Protein AF-A0A026WXQ9-F1 (afdb_monomer_lite)

Radius of gyration: 18.45 Å; chains: 1; bounding box: 43×46×41 Å

Structure (mmCIF, N/CA/C/O backbone):
data_AF-A0A026WXQ9-F1
#
_entry.id   AF-A0A026WXQ9-F1
#
loop_
_atom_site.group_PDB
_atom_site.id
_atom_site.type_symbol
_atom_site.label_atom_id
_atom_site.label_alt_id
_atom_site.label_comp_id
_atom_site.label_asym_id
_atom_site.label_entity_id
_atom_site.label_seq_id
_atom_site.pdbx_PDB_ins_code
_atom_site.Cartn_x
_atom_site.Cartn_y
_atom_site.Cartn_z
_atom_site.occupancy
_atom_site.B_iso_or_equiv
_atom_site.auth_seq_id
_atom_site.auth_comp_id
_atom_site.auth_asym_id
_atom_site.auth_atom_id
_atom_site.pdbx_PDB_model_num
ATOM 1 N N . MET A 1 1 ? -6.675 -34.377 27.550 1.00 54.34 1 MET A N 1
ATOM 2 C CA . MET A 1 1 ? -6.260 -32.965 27.398 1.00 54.34 1 MET A CA 1
ATOM 3 C C . MET A 1 1 ? -6.908 -32.415 26.143 1.00 54.34 1 MET A C 1
ATOM 5 O O . MET A 1 1 ? -6.878 -33.100 25.129 1.00 54.34 1 MET A O 1
ATOM 9 N N . ARG A 1 2 ? -7.533 -31.238 26.216 1.00 63.88 2 ARG A N 1
ATOM 10 C CA . ARG A 1 2 ? -8.064 -30.528 25.047 1.00 63.88 2 ARG A CA 1
ATOM 11 C C . ARG A 1 2 ? -7.179 -29.309 24.829 1.00 63.88 2 ARG A C 1
ATOM 13 O O . ARG A 1 2 ? -7.099 -28.463 25.713 1.00 63.88 2 ARG A O 1
ATOM 20 N N . THR A 1 3 ? -6.494 -29.255 23.699 1.00 77.19 3 THR A N 1
ATOM 21 C CA . THR A 1 3 ? -5.690 -28.092 23.322 1.00 77.19 3 THR A CA 1
ATOM 22 C C . THR A 1 3 ? -6.606 -27.084 22.638 1.00 77.19 3 THR A C 1
ATOM 24 O O . THR A 1 3 ? -7.368 -27.459 21.747 1.00 77.19 3 THR A O 1
ATOM 27 N N . VAL A 1 4 ? -6.558 -25.825 23.071 1.00 82.06 4 VAL A N 1
ATOM 28 C CA . VAL A 1 4 ? -7.260 -24.712 22.422 1.00 82.06 4 VAL A CA 1
ATOM 29 C C . VAL A 1 4 ? -6.221 -23.873 21.695 1.00 82.06 4 VAL A C 1
ATOM 31 O O . VAL A 1 4 ? -5.266 -23.404 22.310 1.00 82.06 4 VAL A O 1
ATOM 34 N N . THR A 1 5 ? -6.404 -23.693 20.392 1.00 86.81 5 THR A N 1
ATOM 35 C CA . THR A 1 5 ? -5.557 -22.818 19.580 1.00 86.81 5 THR A CA 1
ATOM 36 C C . THR A 1 5 ? -6.087 -21.391 19.674 1.00 86.81 5 THR A C 1
ATOM 38 O O . THR A 1 5 ? -7.262 -21.154 19.398 1.00 86.81 5 THR A O 1
ATOM 41 N N . LYS A 1 6 ? -5.232 -20.441 20.070 1.00 86.38 6 LYS A N 1
ATOM 42 C CA . LYS A 1 6 ? -5.543 -19.006 20.075 1.00 86.38 6 LYS A CA 1
ATOM 43 C C . LYS A 1 6 ? -4.828 -18.338 18.906 1.00 86.38 6 LYS A C 1
ATOM 45 O O . LYS A 1 6 ? -3.603 -18.379 18.840 1.00 86.38 6 LYS A O 1
ATOM 50 N N . THR A 1 7 ? -5.588 -17.701 18.025 1.00 85.19 7 THR A N 1
ATOM 51 C CA . THR A 1 7 ? -5.036 -16.821 16.991 1.00 85.19 7 THR A CA 1
ATOM 52 C C . THR A 1 7 ? -4.792 -15.445 17.597 1.00 85.19 7 THR A C 1
ATOM 54 O O . THR A 1 7 ? -5.647 -14.919 18.310 1.00 85.19 7 THR A O 1
ATOM 57 N N . VAL A 1 8 ? -3.616 -14.880 17.343 1.00 88.81 8 VAL A N 1
ATOM 58 C CA . VAL A 1 8 ? -3.233 -13.534 17.779 1.00 88.81 8 VAL A CA 1
ATOM 59 C C . VAL A 1 8 ? -2.849 -12.750 16.533 1.00 88.81 8 VAL A C 1
ATOM 61 O O . VAL A 1 8 ? -2.199 -13.304 15.645 1.00 88.81 8 VAL A O 1
ATOM 64 N N . GLN A 1 9 ? -3.290 -11.497 16.451 1.00 83.12 9 GLN A N 1
ATOM 65 C CA . GLN A 1 9 ? -2.902 -10.608 15.364 1.00 83.12 9 GLN A CA 1
ATOM 66 C C . GLN A 1 9 ? -1.392 -10.358 15.423 1.00 83.12 9 GLN A C 1
ATOM 68 O O . GLN A 1 9 ? -0.819 -10.241 16.506 1.00 83.12 9 GLN A O 1
ATOM 73 N N . ASN A 1 10 ? -0.758 -10.328 14.257 1.00 90.00 10 ASN A N 1
ATOM 74 C CA . ASN A 1 10 ? 0.665 -10.070 14.104 1.00 90.00 10 ASN A CA 1
ATOM 75 C C . ASN A 1 10 ? 0.850 -9.002 13.023 1.00 90.00 10 ASN A C 1
ATOM 77 O O . ASN A 1 10 ? -0.013 -8.837 12.152 1.00 90.00 10 ASN A O 1
ATOM 81 N N . ASP A 1 11 ? 1.976 -8.307 13.069 1.00 90.12 11 ASP A N 1
ATOM 82 C CA . ASP A 1 11 ? 2.313 -7.307 12.071 1.00 90.12 11 ASP A CA 1
ATOM 83 C C . ASP A 1 11 ? 2.574 -8.004 10.737 1.00 90.12 11 ASP A C 1
ATOM 85 O O . ASP A 1 11 ? 3.394 -8.919 10.616 1.00 90.12 11 ASP A O 1
ATOM 89 N N . SER A 1 12 ? 1.811 -7.609 9.723 1.00 93.19 12 SER A N 1
ATOM 90 C CA . SER A 1 12 ? 1.849 -8.224 8.407 1.00 93.19 12 SER A CA 1
ATOM 91 C C . SER A 1 12 ? 1.516 -7.199 7.342 1.00 93.19 12 SER A C 1
ATOM 93 O O . SER A 1 12 ? 0.588 -6.413 7.507 1.00 93.19 12 SER A O 1
ATOM 95 N N . PHE A 1 13 ? 2.198 -7.283 6.198 1.00 91.81 13 PHE A N 1
ATOM 96 C CA . PHE A 1 13 ? 1.810 -6.543 4.996 1.00 91.81 13 PHE A CA 1
ATOM 97 C C . PHE A 1 13 ? 0.336 -6.781 4.635 1.00 91.81 13 PHE A C 1
ATOM 99 O O . PHE A 1 13 ? -0.350 -5.874 4.183 1.00 91.81 13 PHE A O 1
ATOM 106 N N . PHE A 1 14 ? -0.184 -7.986 4.884 1.00 93.06 14 PHE A N 1
ATOM 107 C CA . PHE A 1 14 ? -1.567 -8.321 4.552 1.00 93.06 14 PHE A CA 1
ATOM 108 C C . PHE A 1 14 ? -2.610 -7.620 5.436 1.00 93.06 14 PHE A C 1
ATOM 110 O O . PHE A 1 14 ? -3.781 -7.614 5.060 1.00 93.06 14 PHE A O 1
ATOM 117 N N . ASN A 1 15 ? -2.206 -6.974 6.540 1.00 92.06 15 ASN A N 1
ATOM 118 C CA . ASN A 1 15 ? -3.100 -6.109 7.318 1.00 92.06 15 ASN A CA 1
ATOM 119 C C . ASN A 1 15 ? -3.613 -4.931 6.472 1.00 92.06 15 ASN A C 1
ATOM 121 O O . ASN A 1 15 ? -4.729 -4.483 6.693 1.00 92.06 15 ASN A O 1
ATOM 125 N N . PHE A 1 16 ? -2.875 -4.529 5.430 1.00 93.31 16 PHE A N 1
ATOM 126 C CA . PHE A 1 16 ? -3.305 -3.543 4.433 1.00 93.31 16 PHE A CA 1
ATOM 127 C C . PHE A 1 16 ? -4.639 -3.896 3.746 1.00 93.31 16 PHE A C 1
ATOM 129 O O . PHE A 1 16 ? -5.404 -3.024 3.350 1.00 93.31 16 PHE A O 1
ATOM 136 N N . PHE A 1 17 ? -4.950 -5.190 3.599 1.00 93.00 17 PHE A N 1
ATOM 137 C CA . PHE A 1 17 ? -6.226 -5.645 3.028 1.00 93.00 17 PHE A CA 1
ATOM 138 C C . PHE A 1 17 ? -7.335 -5.790 4.078 1.00 93.00 17 PHE A C 1
ATOM 140 O O . PHE A 1 17 ? -8.434 -6.238 3.757 1.00 93.00 17 PHE A O 1
ATOM 147 N N . SER A 1 18 ? -7.041 -5.456 5.334 1.00 91.44 18 SER A N 1
ATOM 148 C CA . SER A 1 18 ? -7.966 -5.450 6.467 1.00 91.44 18 SER A CA 1
ATOM 149 C C . SER A 1 18 ? -7.970 -4.055 7.105 1.00 91.44 18 SER A C 1
ATOM 151 O O . SER A 1 18 ? -7.533 -3.920 8.250 1.00 91.44 18 SER A O 1
ATOM 153 N N . PRO A 1 19 ? -8.409 -3.017 6.365 1.00 88.12 19 PRO A N 1
ATOM 154 C CA . PRO A 1 19 ? -8.391 -1.647 6.864 1.00 88.12 19 PRO A CA 1
ATOM 155 C C . PRO A 1 19 ? -9.259 -1.508 8.125 1.00 88.12 19 PRO A C 1
ATOM 157 O O . PRO A 1 19 ? -10.198 -2.294 8.321 1.00 88.12 19 PRO A O 1
ATOM 160 N N . PRO A 1 20 ? -8.973 -0.516 8.985 1.00 86.56 20 PRO A N 1
ATOM 161 C CA . PRO A 1 20 ? -9.774 -0.268 10.174 1.00 86.56 20 PRO A CA 1
ATOM 162 C C . PRO A 1 20 ? -11.216 0.115 9.802 1.00 86.56 20 PRO A C 1
ATOM 164 O O . PRO A 1 20 ? -11.480 0.688 8.743 1.00 86.56 20 PRO A O 1
ATOM 167 N N . ASN A 1 21 ? -12.164 -0.212 10.685 1.00 84.00 21 ASN A N 1
ATOM 168 C CA . ASN A 1 21 ? -13.565 0.151 10.487 1.00 84.00 21 ASN A CA 1
ATOM 169 C C . ASN A 1 21 ? -13.748 1.657 10.676 1.00 84.00 21 ASN A C 1
ATOM 171 O O . ASN A 1 21 ? -13.414 2.197 11.728 1.00 84.00 21 ASN A O 1
ATOM 175 N N . VAL A 1 22 ? -14.340 2.300 9.676 1.00 84.38 22 VAL A N 1
ATOM 176 C CA . VAL A 1 22 ? -14.734 3.708 9.727 1.00 84.38 22 VAL A CA 1
ATOM 177 C C . VAL A 1 22 ? -16.222 3.768 10.088 1.00 84.38 22 VAL A C 1
ATOM 179 O O . VAL A 1 22 ? -16.994 2.978 9.540 1.00 84.38 22 VAL A O 1
ATOM 182 N N . PRO A 1 23 ? -16.650 4.647 11.009 1.00 83.12 23 PRO A N 1
ATOM 183 C CA . PRO A 1 23 ? -18.064 4.884 11.261 1.00 83.12 23 PRO A CA 1
ATOM 184 C C . PRO A 1 23 ? -18.789 5.317 9.978 1.00 83.12 23 PRO A C 1
ATOM 186 O O . PRO A 1 23 ? -18.254 6.098 9.195 1.00 83.12 23 PRO A O 1
ATOM 189 N N . ASP A 1 24 ? -20.024 4.851 9.782 1.00 81.94 24 ASP A N 1
ATOM 190 C CA . ASP A 1 24 ? -20.866 5.289 8.653 1.00 81.94 24 ASP A CA 1
ATOM 191 C C . ASP A 1 24 ? -21.328 6.753 8.795 1.00 81.94 24 ASP A C 1
ATOM 193 O O . ASP A 1 24 ? -21.728 7.386 7.817 1.00 81.94 24 ASP A O 1
ATOM 197 N N . ASP A 1 25 ? -21.305 7.284 10.020 1.00 86.81 25 ASP A N 1
ATOM 198 C CA . ASP A 1 25 ? -21.642 8.673 10.312 1.00 86.81 25 ASP A CA 1
ATOM 199 C C . ASP A 1 25 ? -20.451 9.581 9.990 1.00 86.81 25 ASP A C 1
ATOM 201 O O . ASP A 1 25 ? -19.412 9.526 10.647 1.00 86.81 25 ASP A O 1
ATOM 205 N N . SER A 1 26 ? -20.615 10.436 8.981 1.00 73.69 26 SER A N 1
ATOM 206 C CA . SER A 1 26 ? -19.583 11.373 8.533 1.00 73.69 26 SER A CA 1
ATOM 207 C C . SER A 1 26 ? -19.226 12.448 9.561 1.00 73.69 26 SER A C 1
ATOM 209 O O . SER A 1 26 ? -18.22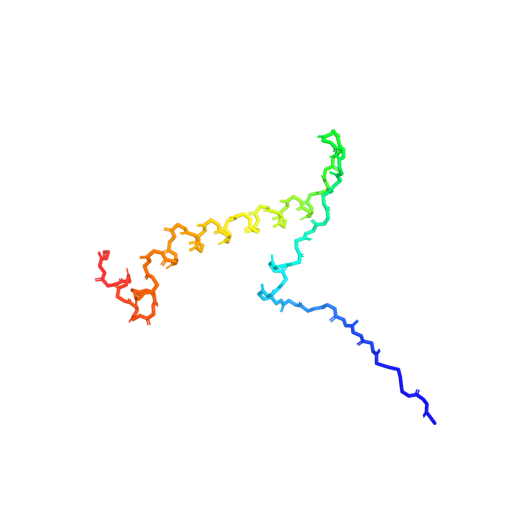1 13.129 9.373 1.00 73.69 26 SER A O 1
ATOM 211 N N . GLU A 1 27 ? -20.045 12.636 10.602 1.00 76.31 27 GLU A N 1
ATOM 212 C CA . GLU A 1 27 ? -19.755 13.564 11.704 1.00 76.31 27 GLU A CA 1
ATOM 213 C C . GLU A 1 27 ? -19.182 12.866 12.948 1.00 76.31 27 GLU A C 1
ATOM 215 O O . GLU A 1 27 ? -18.882 13.533 13.938 1.00 76.31 27 GLU A O 1
ATOM 220 N N . ALA A 1 28 ? -19.008 11.540 12.921 1.00 81.25 28 ALA A N 1
ATOM 221 C CA . ALA A 1 28 ? -18.360 10.831 14.015 1.00 81.25 28 ALA A CA 1
ATOM 222 C C . ALA A 1 28 ? -16.840 11.040 13.972 1.00 81.25 28 ALA A C 1
ATOM 224 O O . ALA A 1 28 ? -16.181 10.726 12.978 1.00 81.25 28 ALA A O 1
ATOM 225 N N . ASP A 1 29 ? -16.281 11.527 15.080 1.00 80.62 29 ASP A N 1
ATOM 226 C CA . ASP A 1 29 ? -14.837 11.664 15.242 1.00 80.62 29 ASP A CA 1
ATOM 227 C C . ASP A 1 29 ? -14.158 10.286 15.210 1.00 80.62 29 ASP A C 1
ATOM 229 O O . ASP A 1 29 ? -14.518 9.369 15.956 1.00 80.62 29 ASP A O 1
ATOM 233 N N . LEU A 1 30 ? -13.146 10.155 14.351 1.00 85.44 30 LEU A N 1
ATOM 234 C CA . LEU A 1 30 ? -12.221 9.028 14.373 1.00 85.44 30 LEU A CA 1
ATOM 235 C C . LEU A 1 30 ? -11.218 9.221 15.507 1.00 85.44 30 LEU A C 1
ATOM 237 O O . LEU A 1 30 ? -10.723 10.326 15.729 1.00 85.44 30 LEU A O 1
ATOM 241 N N . ASP A 1 31 ? -10.884 8.140 16.208 1.00 89.94 31 ASP A N 1
ATOM 242 C CA . ASP A 1 31 ? -9.764 8.179 17.137 1.00 89.94 31 ASP A CA 1
ATOM 243 C C . ASP A 1 31 ? -8.436 8.381 16.382 1.00 89.94 31 ASP A C 1
ATOM 245 O O . ASP A 1 31 ? -8.296 8.037 15.203 1.00 89.94 31 ASP A O 1
ATOM 249 N N . GLU A 1 32 ? -7.458 8.967 17.074 1.00 90.62 32 GLU A N 1
ATOM 250 C CA . GLU A 1 32 ? -6.165 9.345 16.496 1.00 90.62 32 GLU A CA 1
ATOM 251 C C . GLU A 1 32 ? -5.416 8.141 15.901 1.00 90.62 32 GLU A C 1
ATOM 253 O O . GLU A 1 32 ? -4.810 8.265 14.833 1.00 90.62 32 GLU A O 1
ATOM 258 N N . ASP A 1 33 ? -5.515 6.966 16.533 1.00 90.25 33 ASP A N 1
ATOM 259 C CA . ASP A 1 33 ? -4.853 5.745 16.069 1.00 90.25 33 ASP A CA 1
ATOM 260 C C . ASP A 1 33 ? -5.475 5.259 14.751 1.00 90.25 33 ASP A C 1
ATOM 262 O O . ASP A 1 33 ? -4.758 4.967 13.788 1.00 90.25 33 ASP A O 1
ATOM 266 N N . THR A 1 34 ? -6.808 5.235 14.659 1.00 89.94 34 THR A N 1
ATOM 267 C CA . THR A 1 34 ? -7.523 4.898 13.419 1.00 89.94 34 THR A CA 1
ATOM 268 C C . THR A 1 34 ? -7.184 5.879 12.295 1.00 89.94 34 THR A C 1
ATOM 270 O O . THR A 1 34 ? -6.932 5.459 11.162 1.00 89.94 34 THR A O 1
ATOM 273 N N . GLN A 1 35 ? -7.116 7.181 12.587 1.00 90.94 35 GLN A N 1
ATOM 274 C CA . GLN A 1 35 ? -6.740 8.189 11.595 1.00 90.94 35 GLN A CA 1
ATOM 275 C C . GLN A 1 35 ? -5.292 8.010 11.107 1.00 90.94 35 GLN A C 1
ATOM 277 O O . GLN A 1 35 ? -5.022 8.132 9.906 1.00 90.94 35 GLN A O 1
ATOM 282 N N . ALA A 1 36 ? -4.361 7.695 12.010 1.00 91.25 36 ALA A N 1
ATOM 283 C CA . ALA A 1 36 ? -2.970 7.423 11.663 1.00 91.25 36 ALA A CA 1
ATOM 284 C C . ALA A 1 36 ? -2.839 6.177 10.770 1.00 91.25 36 ALA A C 1
ATOM 286 O O . ALA A 1 36 ? -2.130 6.215 9.761 1.00 91.25 36 ALA A O 1
ATOM 287 N N . LEU A 1 37 ? -3.572 5.103 11.086 1.00 91.81 37 LEU A N 1
ATOM 288 C CA . LEU A 1 37 ? -3.604 3.880 10.279 1.00 91.81 37 LEU A CA 1
ATOM 289 C C . LEU A 1 37 ? -4.138 4.143 8.868 1.00 91.81 37 LEU A C 1
ATOM 291 O O . LEU A 1 37 ? -3.478 3.794 7.894 1.00 91.81 37 LEU A O 1
ATOM 295 N N . LEU A 1 38 ? -5.276 4.830 8.745 1.00 92.75 38 LEU A N 1
ATOM 296 C CA . LEU A 1 38 ? -5.858 5.173 7.442 1.00 92.75 38 LEU A CA 1
ATOM 297 C C . LEU A 1 38 ? -4.936 6.063 6.604 1.00 92.75 38 LEU A C 1
ATOM 299 O O . LEU A 1 38 ? -4.859 5.908 5.385 1.00 92.75 38 LEU A O 1
ATOM 303 N N . THR A 1 39 ? -4.224 6.989 7.251 1.00 92.94 39 THR A N 1
ATOM 304 C CA . THR A 1 39 ? -3.232 7.835 6.576 1.00 92.94 39 THR A CA 1
ATOM 305 C C . THR A 1 39 ? -2.092 6.982 6.023 1.00 92.94 39 THR A C 1
ATOM 307 O O . THR A 1 39 ? -1.737 7.118 4.852 1.00 92.94 39 THR A O 1
ATOM 310 N N . SER A 1 40 ? -1.570 6.052 6.826 1.00 93.62 40 SER A N 1
ATOM 311 C CA . SER A 1 40 ? -0.524 5.125 6.389 1.00 93.62 40 SER A CA 1
ATOM 312 C C . SER A 1 40 ? -0.994 4.224 5.241 1.00 93.62 40 SER A C 1
ATOM 314 O O . SER A 1 40 ? -0.288 4.089 4.238 1.00 93.62 40 SER A O 1
ATOM 316 N N . ASP A 1 41 ? -2.211 3.679 5.324 1.00 94.81 41 ASP A N 1
ATOM 317 C CA . ASP A 1 41 ? -2.809 2.872 4.257 1.00 94.81 41 ASP A CA 1
ATOM 318 C C . ASP A 1 41 ? -2.942 3.679 2.958 1.00 94.81 41 ASP A C 1
ATOM 320 O O . ASP A 1 41 ? -2.594 3.203 1.871 1.00 94.81 41 ASP A O 1
ATOM 324 N N . PHE A 1 42 ? -3.383 4.936 3.043 1.00 94.50 42 PHE A N 1
ATOM 325 C CA . PHE A 1 42 ? -3.456 5.805 1.873 1.00 94.50 42 PHE A CA 1
ATOM 326 C C . PHE A 1 42 ? -2.077 6.030 1.243 1.00 94.50 42 PHE A C 1
ATOM 328 O O . PHE A 1 42 ? -1.932 5.890 0.027 1.00 94.50 42 PHE A O 1
ATOM 335 N N . GLU A 1 43 ? -1.056 6.339 2.044 1.00 96.31 43 GLU A N 1
ATOM 336 C CA . GLU A 1 43 ? 0.311 6.558 1.563 1.00 96.31 43 GLU A CA 1
ATOM 337 C C . GLU A 1 43 ? 0.884 5.315 0.872 1.00 96.31 43 GLU A C 1
ATOM 339 O O . GLU A 1 43 ? 1.417 5.414 -0.239 1.00 96.31 43 GLU A O 1
ATOM 344 N N . ILE A 1 44 ? 0.726 4.137 1.483 1.00 95.69 44 ILE A N 1
ATOM 345 C CA . ILE A 1 44 ? 1.180 2.858 0.922 1.00 95.69 44 ILE A CA 1
ATOM 346 C C . ILE A 1 44 ? 0.447 2.568 -0.390 1.00 95.69 44 ILE A C 1
ATOM 348 O O . ILE A 1 44 ? 1.082 2.285 -1.411 1.00 95.69 44 ILE A O 1
ATOM 352 N N . GLY A 1 45 ? -0.884 2.673 -0.394 1.00 96.94 45 GLY A N 1
ATOM 353 C CA . GLY A 1 45 ? -1.705 2.422 -1.576 1.00 96.94 45 GLY A CA 1
ATOM 354 C C . GLY A 1 45 ? -1.378 3.378 -2.721 1.00 96.94 45 GLY A C 1
ATOM 355 O O . GLY A 1 45 ? -1.215 2.953 -3.869 1.00 96.94 45 GLY A O 1
ATOM 356 N N . HIS A 1 46 ? -1.205 4.662 -2.407 1.00 97.62 46 HIS A N 1
ATOM 357 C CA . HIS A 1 46 ? -0.796 5.683 -3.362 1.00 97.62 46 HIS A CA 1
ATOM 358 C C . HIS A 1 46 ? 0.595 5.391 -3.932 1.00 97.62 46 HIS A C 1
ATOM 360 O O . HIS A 1 46 ? 0.784 5.436 -5.148 1.00 97.62 46 HIS A O 1
ATOM 366 N N . TYR A 1 47 ? 1.562 5.023 -3.089 1.00 96.88 47 TYR A N 1
ATOM 367 C CA . TYR A 1 47 ? 2.909 4.675 -3.533 1.00 96.88 47 TYR A CA 1
ATOM 368 C C . TYR A 1 47 ? 2.904 3.447 -4.452 1.00 96.88 47 TYR A C 1
ATOM 370 O O . TYR A 1 47 ? 3.527 3.461 -5.516 1.00 96.88 47 TYR A O 1
ATOM 378 N N . ILE A 1 48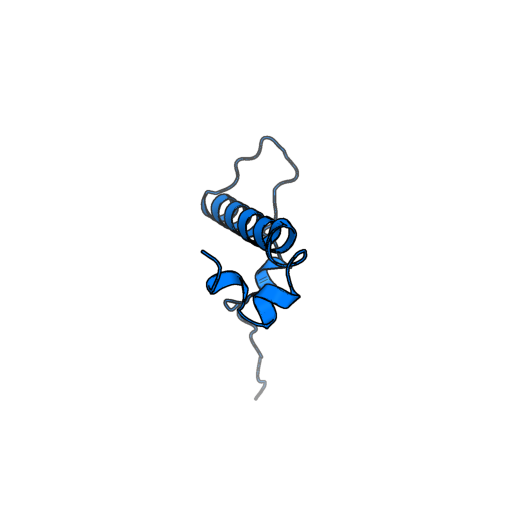 ? 2.163 2.394 -4.096 1.00 96.88 48 ILE A N 1
ATOM 379 C CA . ILE A 1 48 ? 2.042 1.204 -4.942 1.00 96.88 48 ILE A CA 1
ATOM 380 C C . ILE A 1 48 ? 1.436 1.580 -6.299 1.00 96.88 48 ILE A C 1
ATOM 382 O O . ILE A 1 48 ? 1.995 1.226 -7.339 1.00 96.88 48 ILE A O 1
ATOM 386 N N . ARG A 1 49 ? 0.333 2.333 -6.298 1.00 97.62 49 ARG A N 1
ATOM 387 C CA . ARG A 1 49 ? -0.396 2.732 -7.507 1.00 97.62 49 ARG A CA 1
ATOM 388 C C . ARG A 1 49 ? 0.418 3.642 -8.426 1.00 97.62 49 ARG A C 1
ATOM 390 O O . ARG A 1 49 ? 0.472 3.389 -9.624 1.00 97.62 49 ARG A O 1
ATOM 397 N N . GLU A 1 50 ? 1.016 4.698 -7.888 1.00 97.69 50 GLU A N 1
ATOM 398 C CA . GLU A 1 50 ? 1.649 5.752 -8.692 1.00 97.69 50 GLU A CA 1
ATOM 399 C C . GLU A 1 50 ? 3.126 5.468 -8.979 1.00 97.69 50 GLU A C 1
ATOM 401 O O . GLU A 1 50 ? 3.681 5.960 -9.962 1.00 97.69 50 GLU A O 1
ATOM 406 N N . ARG A 1 51 ? 3.795 4.675 -8.131 1.00 94.50 51 ARG A N 1
ATOM 407 C CA . ARG A 1 51 ? 5.237 4.432 -8.248 1.00 94.50 51 ARG A CA 1
ATOM 408 C C . ARG A 1 51 ? 5.590 2.995 -8.590 1.00 94.50 51 ARG A C 1
ATOM 410 O O . ARG A 1 51 ? 6.325 2.822 -9.564 1.00 94.50 51 ARG A O 1
ATOM 417 N N . ILE A 1 52 ? 5.106 2.012 -7.825 1.00 95.31 52 ILE A N 1
ATOM 418 C CA . ILE A 1 52 ? 5.487 0.598 -8.002 1.00 95.31 52 ILE A CA 1
ATOM 419 C C . ILE A 1 52 ? 4.877 0.024 -9.278 1.00 95.31 52 ILE A C 1
ATOM 421 O O . ILE A 1 52 ? 5.617 -0.395 -10.161 1.00 95.31 52 ILE A O 1
ATOM 425 N N . VAL A 1 53 ? 3.546 0.029 -9.408 1.00 97.69 53 VAL A N 1
ATOM 426 C CA . VAL A 1 53 ? 2.834 -0.624 -10.520 1.00 97.69 53 VAL A CA 1
ATOM 427 C C . VAL A 1 53 ? 3.313 -0.129 -11.895 1.00 97.69 53 VAL A C 1
ATOM 429 O O . VAL A 1 53 ? 3.642 -0.974 -12.729 1.00 97.69 53 VAL A O 1
ATOM 432 N N . PRO A 1 54 ? 3.460 1.187 -12.157 1.00 97.75 54 PRO A N 1
ATOM 433 C CA . PRO A 1 54 ? 3.875 1.672 -13.476 1.00 97.75 54 PRO A CA 1
ATOM 434 C C . PRO A 1 54 ? 5.333 1.347 -13.828 1.00 97.75 54 PRO A C 1
ATOM 436 O O . PRO A 1 54 ? 5.707 1.368 -14.997 1.00 97.75 54 PRO A O 1
ATOM 439 N N . ARG A 1 55 ? 6.177 1.077 -12.824 1.00 95.31 55 ARG A N 1
ATOM 440 C CA . ARG A 1 55 ? 7.629 0.883 -12.975 1.00 95.31 55 ARG A CA 1
ATOM 441 C C . ARG A 1 55 ? 8.095 -0.432 -12.358 1.00 95.31 55 ARG A C 1
ATOM 443 O O . ARG A 1 55 ? 9.254 -0.544 -11.970 1.00 95.31 55 ARG A O 1
ATOM 450 N N . ALA A 1 56 ? 7.214 -1.428 -12.281 1.00 96.19 56 ALA A N 1
ATOM 451 C CA . ALA A 1 56 ? 7.454 -2.660 -11.530 1.00 96.19 56 ALA A CA 1
ATOM 452 C C . ALA A 1 56 ? 8.753 -3.363 -11.949 1.00 96.19 56 ALA A C 1
ATOM 454 O O . ALA A 1 56 ? 9.485 -3.857 -11.099 1.00 96.19 56 ALA A O 1
ATOM 455 N N . VAL A 1 57 ? 9.077 -3.334 -13.248 1.00 95.94 57 VAL A N 1
ATOM 456 C CA . VAL A 1 57 ? 10.329 -3.891 -13.777 1.00 95.94 57 VAL A CA 1
ATOM 457 C C . VAL A 1 57 ? 11.550 -3.161 -13.215 1.00 95.94 57 VAL A C 1
ATOM 459 O O . VAL A 1 57 ? 12.471 -3.828 -12.773 1.00 95.94 57 VAL A O 1
ATOM 462 N N . LEU A 1 58 ? 11.539 -1.826 -13.150 1.00 94.62 58 LEU A N 1
ATOM 463 C CA . LEU A 1 58 ? 12.660 -1.039 -12.616 1.00 94.62 58 LEU A CA 1
ATOM 464 C C . LEU A 1 58 ? 12.857 -1.257 -11.111 1.00 94.62 58 LEU A C 1
ATOM 466 O O . LEU A 1 58 ? 13.986 -1.286 -10.634 1.00 94.62 58 LEU A O 1
ATOM 470 N N . TYR A 1 59 ? 11.764 -1.426 -10.360 1.00 93.25 59 TYR A N 1
ATOM 471 C CA . TYR A 1 59 ? 11.832 -1.792 -8.942 1.00 93.25 59 TYR A CA 1
ATOM 472 C C . TYR A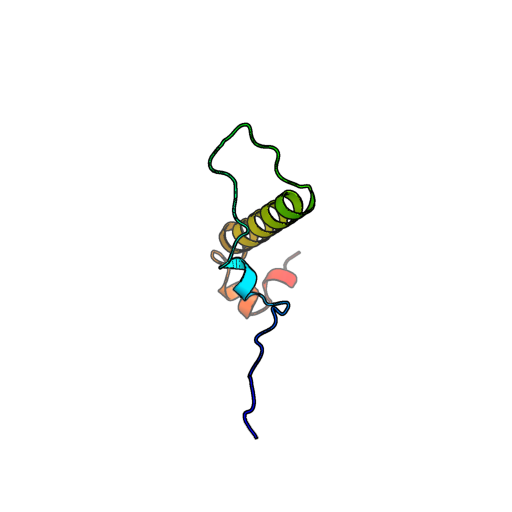 1 59 ? 12.325 -3.231 -8.743 1.00 93.25 59 TYR A C 1
ATOM 474 O O . TYR A 1 59 ? 13.025 -3.503 -7.775 1.00 93.25 59 TYR A O 1
ATOM 482 N N . TYR A 1 60 ? 11.988 -4.145 -9.658 1.00 94.12 60 TYR A N 1
ATOM 483 C CA . TYR A 1 60 ? 12.469 -5.525 -9.629 1.00 94.12 60 TYR A CA 1
ATOM 484 C C . TYR A 1 60 ? 13.959 -5.632 -9.980 1.00 94.12 60 TYR A C 1
ATOM 486 O O . TYR A 1 60 ? 14.682 -6.389 -9.337 1.00 94.12 60 TYR A O 1
ATOM 494 N N . THR A 1 61 ? 14.422 -4.886 -10.987 1.00 95.00 61 THR A N 1
ATOM 495 C CA . THR A 1 61 ? 15.826 -4.904 -11.425 1.00 95.00 61 THR A CA 1
ATOM 496 C C . THR A 1 61 ? 16.737 -4.030 -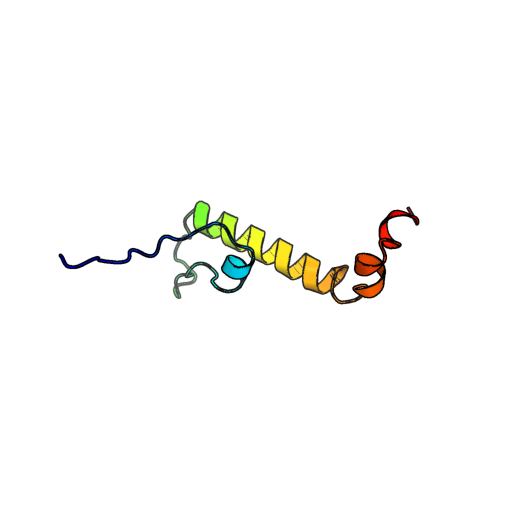10.564 1.00 95.00 61 THR A C 1
ATOM 498 O O . THR A 1 61 ? 17.945 -4.245 -10.566 1.00 95.00 61 THR A O 1
ATOM 501 N N . GLY A 1 62 ? 16.180 -3.072 -9.814 1.00 90.25 62 GLY A N 1
ATOM 502 C CA . GLY A 1 62 ? 16.934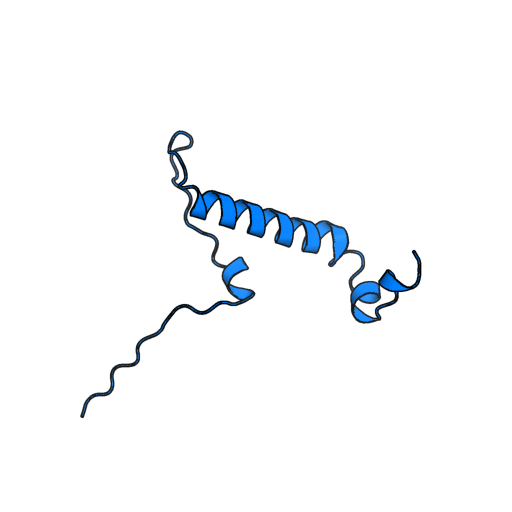 -2.107 -9.005 1.00 90.25 62 GLY A CA 1
ATOM 503 C C . GLY A 1 62 ? 17.430 -0.887 -9.790 1.00 90.25 62 GLY A C 1
ATOM 504 O O . GLY A 1 62 ? 18.015 0.022 -9.208 1.00 90.25 62 GLY A O 1
ATOM 505 N N . ASP A 1 63 ? 17.147 -0.810 -11.093 1.00 87.06 63 ASP A N 1
ATOM 506 C CA . ASP A 1 63 ? 17.622 0.265 -11.978 1.00 87.06 63 ASP A CA 1
ATOM 507 C C . ASP A 1 63 ? 17.062 1.651 -11.613 1.00 87.06 63 ASP A C 1
ATOM 509 O O . ASP A 1 63 ? 17.579 2.673 -12.061 1.00 87.06 63 ASP A O 1
ATOM 513 N N . PHE A 1 64 ? 16.014 1.708 -10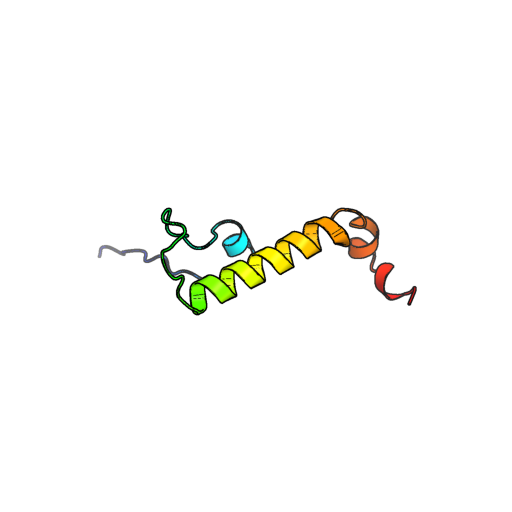.783 1.00 75.62 64 PHE A N 1
ATOM 514 C CA . PHE A 1 64 ? 15.447 2.963 -10.289 1.00 75.62 64 PHE A CA 1
ATOM 515 C C . PHE A 1 64 ? 16.419 3.762 -9.397 1.00 75.62 64 PHE A C 1
ATOM 517 O O . PHE A 1 64 ? 16.329 4.988 -9.369 1.00 75.62 64 PHE A O 1
ATOM 524 N N . GLU A 1 65 ? 17.357 3.107 -8.699 1.00 65.31 65 GLU A N 1
ATOM 525 C CA . GLU A 1 65 ? 18.319 3.783 -7.808 1.00 65.31 65 GLU A CA 1
ATOM 526 C C . GLU A 1 65 ? 19.575 4.300 -8.532 1.00 65.31 65 GLU A C 1
ATOM 528 O O . GLU A 1 65 ? 20.261 5.177 -8.017 1.00 65.31 65 GLU A O 1
ATOM 533 N N . PHE A 1 66 ? 19.869 3.817 -9.744 1.00 59.88 66 PHE A N 1
ATOM 534 C CA . PHE A 1 66 ? 21.113 4.136 -10.463 1.00 59.88 66 PHE A CA 1
ATOM 535 C C . PHE A 1 66 ? 21.023 5.357 -11.396 1.00 59.88 66 PHE A C 1
ATOM 537 O O . PHE A 1 66 ? 21.995 5.681 -12.077 1.00 59.88 66 PHE A O 1
ATOM 544 N N . GLY A 1 67 ? 19.868 6.026 -11.453 1.00 55.44 67 GLY A N 1
ATOM 545 C CA . GLY A 1 67 ? 19.587 7.117 -12.395 1.00 55.44 67 GLY A CA 1
ATOM 546 C C . GLY A 1 67 ? 19.296 8.488 -11.774 1.00 55.44 67 GLY A C 1
ATOM 547 O O . GLY A 1 67 ? 18.749 9.333 -12.483 1.00 55.44 67 GLY A O 1
ATOM 548 N N . ALA A 1 68 ? 19.601 8.697 -10.487 1.00 48.94 68 ALA A N 1
ATOM 549 C CA . ALA A 1 68 ? 19.454 9.982 -9.790 1.00 48.94 68 ALA A CA 1
ATOM 550 C C . ALA A 1 68 ? 20.804 10.681 -9.579 1.00 48.94 68 ALA A C 1
ATOM 552 O O . ALA A 1 68 ? 21.776 9.985 -9.207 1.00 48.94 68 ALA A O 1
#

Sequence (68 aa):
MRTVTKTVQNDSFFNFFSPPNVPDDSEADLDEDTQALLTSDFEIGHYIRERIVPRAVLYYTGDFEFGA

pLDDT: mean 87.34, std 10.92, range [48.94, 97.75]

Organism: Ooceraea biroi (NCBI:txid2015173)

Secondary structure (DSSP, 8-state):
------------GGGGGSPPPPPS-TTSPPPHHHHHHHHHHHHHHHHIIIIIGGGHHHHHHSTTSTT-

InterPro domains:
  IPR002164 Nucleosome assembly protein [PF00956] (1-63)
  IPR037231 NAP-like superfamily [SSF143113] (2-63)

Foldseek 3Di:
DDDDDDDDDDDDPCCLVVQDDDDPDPPDDDDPVSVVRVVVSCVVVCCCVVPCVVCVVCVVVVVVVVPD